Protein AF-A0A1G7VGS8-F1 (afdb_monomer_lite)

Sequence (120 aa):
MTAPNVGYARLLDHAQEGYVPVLTGRALAIDVERAREVVGRLEAVADEVGELHRQLSAVRIEPPANDDVSRNAAVQSARMVTAGRSYLSAWHQDIVTSIRALKQQIDDYVAADRGNAARA

Radius of gyration: 24.94 Å; chains: 1; bounding box: 49×59×65 Å

pLDDT: mean 80.52, std 23.32, range [31.22, 98.31]

Structure (mmCIF, N/CA/C/O backbone):
data_AF-A0A1G7VGS8-F1
#
_entry.id   AF-A0A1G7VGS8-F1
#
loop_
_atom_site.group_PDB
_atom_site.id
_atom_site.type_symbol
_atom_site.label_atom_id
_atom_site.label_alt_id
_atom_site.label_comp_id
_atom_site.label_asym_id
_atom_site.label_entity_id
_atom_site.label_seq_id
_atom_site.pdbx_PDB_ins_code
_atom_site.Cartn_x
_atom_site.Cartn_y
_atom_site.Cartn_z
_atom_site.occupancy
_atom_site.B_iso_or_equiv
_atom_site.auth_seq_id
_atom_site.auth_comp_id
_atom_site.auth_asym_id
_atom_site.auth_atom_id
_atom_site.pdbx_PDB_model_num
ATOM 1 N N . MET A 1 1 ? -8.616 49.603 21.384 1.00 45.75 1 MET A N 1
ATOM 2 C CA . MET A 1 1 ? -8.964 49.623 19.948 1.00 45.75 1 MET A CA 1
ATOM 3 C C . MET A 1 1 ? -7.793 49.077 19.152 1.00 45.75 1 MET A C 1
ATOM 5 O O . MET A 1 1 ? -6.822 49.794 18.981 1.00 45.75 1 MET A O 1
ATOM 9 N N . THR A 1 2 ? -7.911 47.831 18.698 1.00 37.41 2 THR A N 1
ATOM 10 C CA . THR A 1 2 ? -7.270 47.251 17.503 1.00 37.41 2 THR A CA 1
ATOM 11 C C . THR A 1 2 ? -8.037 45.957 17.205 1.00 37.41 2 THR A C 1
ATOM 13 O O . THR A 1 2 ? -8.428 45.243 18.125 1.00 37.41 2 THR A O 1
ATOM 16 N N . ALA A 1 3 ? -8.403 45.768 15.940 1.00 37.94 3 ALA A N 1
ATOM 17 C CA . ALA A 1 3 ? -9.511 44.927 15.487 1.00 37.94 3 ALA A CA 1
ATOM 18 C C . ALA A 1 3 ? -9.289 43.410 15.679 1.00 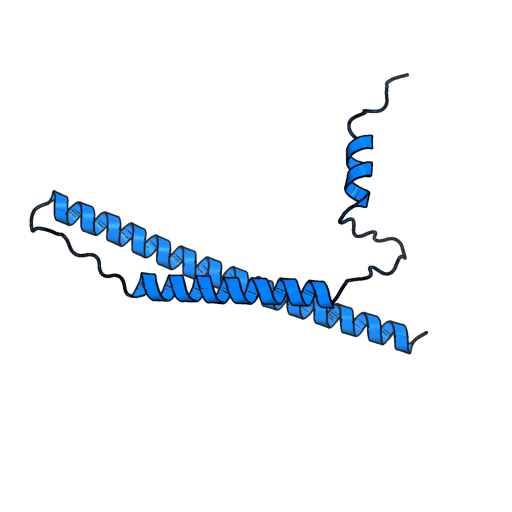37.94 3 ALA A C 1
ATOM 20 O O . ALA A 1 3 ? -8.153 42.948 15.565 1.00 37.94 3 ALA A O 1
ATOM 21 N N . PRO A 1 4 ? -10.353 42.609 15.897 1.00 43.31 4 PRO A N 1
ATOM 22 C CA . PRO A 1 4 ? -10.243 41.160 15.839 1.00 43.31 4 PRO A CA 1
ATOM 23 C C . PRO A 1 4 ? -10.052 40.705 14.385 1.00 43.31 4 PRO A C 1
ATOM 25 O O . PRO A 1 4 ? -10.789 41.090 13.478 1.00 43.31 4 PRO A O 1
ATOM 28 N N . ASN A 1 5 ? -9.020 39.888 14.188 1.00 42.28 5 ASN A N 1
ATOM 29 C CA . ASN A 1 5 ? -8.621 39.276 12.927 1.00 42.28 5 ASN A CA 1
ATOM 30 C C . ASN A 1 5 ? -9.783 38.456 12.333 1.00 42.28 5 ASN A C 1
ATOM 32 O O . ASN A 1 5 ? -10.074 37.346 12.779 1.00 42.28 5 ASN A O 1
ATOM 36 N N . VAL A 1 6 ? -10.426 38.992 11.293 1.00 49.12 6 VAL A N 1
ATOM 37 C CA . VAL A 1 6 ? -11.593 38.408 10.598 1.00 49.12 6 VAL A CA 1
ATOM 38 C C . VAL A 1 6 ? -11.278 37.038 9.958 1.00 49.12 6 VAL A C 1
ATOM 40 O O . VAL A 1 6 ? -12.180 36.279 9.618 1.00 49.12 6 VAL A O 1
ATOM 43 N N . GLY A 1 7 ? -9.995 36.670 9.852 1.00 37.12 7 GLY A N 1
ATOM 44 C CA . GLY A 1 7 ? -9.551 35.359 9.368 1.00 37.12 7 GLY A CA 1
ATOM 45 C C . GLY A 1 7 ? -9.674 34.209 10.376 1.00 37.12 7 GLY A C 1
ATOM 46 O O . GLY A 1 7 ? -9.766 33.061 9.956 1.00 37.12 7 GLY A O 1
ATOM 47 N N . TYR A 1 8 ? -9.719 34.481 11.688 1.00 41.09 8 TYR A N 1
ATOM 48 C CA . TYR A 1 8 ? -9.792 33.416 12.705 1.00 41.09 8 TYR A CA 1
ATOM 49 C C . TYR A 1 8 ? -11.222 32.890 12.903 1.00 41.09 8 TYR A C 1
ATOM 51 O O . TYR A 1 8 ? -11.419 31.726 13.237 1.00 41.09 8 TYR A O 1
ATOM 59 N N . ALA A 1 9 ? -12.228 33.729 12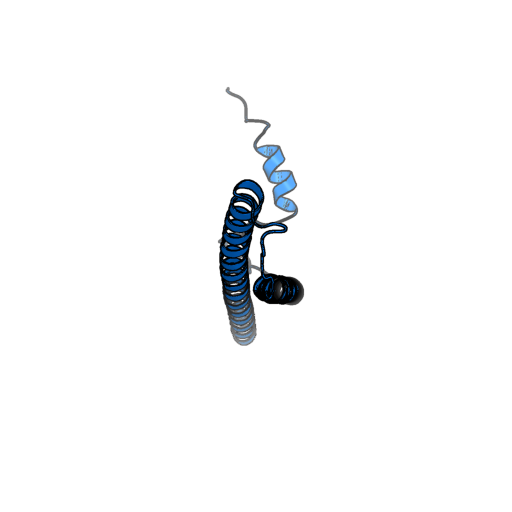.637 1.00 41.50 9 ALA A N 1
ATOM 60 C CA . ALA A 1 9 ? -13.633 33.348 12.760 1.00 41.50 9 ALA A CA 1
ATOM 61 C C . ALA A 1 9 ? -14.069 32.348 11.672 1.00 41.50 9 ALA A C 1
ATOM 63 O O . ALA A 1 9 ? -14.821 31.425 11.960 1.00 41.50 9 ALA A O 1
ATOM 64 N N . ARG A 1 10 ? -13.534 32.454 10.445 1.00 39.81 10 ARG A N 1
ATOM 65 C CA . ARG A 1 10 ? -13.872 31.517 9.354 1.00 39.81 10 ARG A CA 1
ATOM 66 C C . ARG A 1 10 ? -13.242 30.130 9.482 1.00 39.81 10 ARG A C 1
ATOM 68 O O . ARG A 1 10 ? -13.741 29.194 8.870 1.00 39.81 10 ARG A O 1
ATOM 75 N N . LEU A 1 11 ? -12.175 29.979 10.268 1.00 42.16 11 LEU A N 1
ATOM 76 C CA . LEU A 1 11 ? -11.617 28.656 10.573 1.00 42.16 11 LEU A CA 1
ATOM 77 C C . LEU A 1 11 ? -12.461 27.901 11.606 1.00 42.16 11 LEU A C 1
ATOM 79 O O . LEU A 1 11 ? -12.457 26.676 11.598 1.00 42.16 11 LEU A O 1
ATOM 83 N N . LEU A 1 12 ? -13.214 28.608 12.453 1.00 41.56 12 LEU A N 1
ATOM 84 C CA . LEU A 1 12 ? -14.095 27.984 13.443 1.00 41.56 12 LEU A CA 1
ATOM 85 C C . LEU A 1 12 ? -15.442 27.545 12.855 1.00 41.56 12 LEU A C 1
ATOM 87 O O . LEU A 1 12 ? -15.986 26.556 13.333 1.00 41.56 12 LEU A O 1
ATOM 91 N N . ASP A 1 13 ? -15.926 28.195 11.793 1.00 37.44 13 ASP A N 1
ATOM 92 C CA . ASP A 1 13 ? -17.145 27.751 11.096 1.00 37.44 13 ASP A CA 1
ATOM 93 C C . ASP A 1 13 ? -16.924 26.465 10.282 1.00 37.44 13 ASP A C 1
ATOM 95 O O . ASP A 1 13 ? -17.807 25.616 10.235 1.00 37.44 13 ASP A O 1
ATOM 99 N N . HIS A 1 14 ? -15.733 26.247 9.709 1.00 40.38 14 HIS A N 1
ATOM 100 C CA . HIS A 1 14 ? -15.423 24.980 9.024 1.00 40.38 14 HIS A CA 1
ATOM 101 C C . HIS A 1 14 ? -14.856 23.891 9.950 1.00 40.38 14 HIS A C 1
ATOM 103 O O . HIS A 1 14 ? -14.923 22.711 9.614 1.00 40.38 14 HIS A O 1
ATOM 109 N N . ALA A 1 15 ? -14.354 24.242 11.140 1.00 42.69 15 ALA A N 1
ATOM 110 C CA . ALA A 1 15 ? -13.930 23.258 12.143 1.00 42.69 15 ALA A CA 1
ATOM 111 C C . ALA A 1 15 ? -15.108 22.589 12.883 1.00 42.69 15 ALA A C 1
ATOM 113 O O . ALA A 1 15 ? -14.894 21.643 13.643 1.00 42.69 15 ALA A O 1
ATOM 114 N N . GLN A 1 16 ? -16.349 23.037 12.652 1.00 40.50 16 GLN A N 1
ATOM 115 C CA . GLN A 1 16 ? -17.555 22.340 13.110 1.00 40.50 16 GLN A CA 1
ATOM 116 C C . GLN A 1 16 ? -17.964 21.156 12.216 1.00 40.50 16 GLN A C 1
ATOM 118 O O . GLN A 1 16 ? -18.791 20.354 12.643 1.00 40.50 16 GLN A O 1
ATOM 123 N N . GLU A 1 17 ? -17.360 20.979 11.034 1.00 37.38 17 GLU A N 1
ATOM 124 C CA . GLU A 1 17 ? -17.714 19.885 10.109 1.00 37.38 17 GLU A CA 1
ATOM 125 C C . GLU A 1 17 ? -16.729 18.706 10.096 1.00 37.38 17 GLU A C 1
ATOM 127 O O . GLU A 1 17 ? -16.969 17.698 9.435 1.00 37.38 17 GLU A O 1
ATOM 132 N N . GLY A 1 18 ? -15.656 18.744 10.883 1.00 41.91 18 GLY A N 1
ATOM 133 C CA . GLY A 1 18 ? -14.791 17.579 11.007 1.00 41.91 18 GLY A CA 1
ATOM 134 C C . GLY A 1 18 ? -13.538 17.852 11.812 1.00 41.91 18 GLY A C 1
ATOM 135 O O . GLY A 1 18 ? -12.715 18.672 11.429 1.00 41.91 18 GLY A O 1
ATOM 136 N N . TYR A 1 19 ? -13.364 17.075 12.880 1.00 44.28 19 TYR A N 1
ATOM 137 C CA . TYR A 1 19 ? -12.117 16.923 13.632 1.00 44.28 19 TYR A CA 1
ATOM 138 C C . TYR A 1 19 ? -11.662 18.101 14.513 1.00 44.28 19 TYR A C 1
ATOM 140 O O . TYR A 1 19 ? -10.839 18.923 14.126 1.00 44.28 19 TYR A O 1
ATOM 148 N N . VAL A 1 20 ? -12.037 18.039 15.798 1.00 31.22 20 VAL A N 1
ATOM 149 C CA . VAL A 1 20 ? -11.148 18.431 16.908 1.00 31.22 20 VAL A CA 1
ATOM 150 C C . VAL A 1 20 ? -11.324 17.420 18.052 1.00 31.22 20 VAL A C 1
ATOM 152 O O . VAL A 1 20 ? -12.440 17.287 18.561 1.00 31.22 20 VAL A O 1
ATOM 155 N N . PRO A 1 21 ? -10.275 16.701 18.499 1.00 36.66 21 PRO A N 1
ATOM 156 C CA . PRO A 1 21 ? -10.365 15.874 19.692 1.00 36.66 21 PRO A CA 1
ATOM 157 C C . PRO A 1 21 ? -10.308 16.794 20.913 1.00 36.66 21 PRO A C 1
ATOM 159 O O . PRO A 1 21 ? -9.256 17.303 21.300 1.00 36.66 21 PRO A O 1
ATOM 162 N N . VAL A 1 22 ? -11.472 17.056 21.500 1.00 36.50 22 VAL A N 1
ATOM 163 C CA . VAL A 1 22 ? -11.593 17.875 22.701 1.00 36.50 22 VAL A CA 1
ATOM 164 C C . VAL A 1 22 ? -11.285 17.006 23.926 1.00 36.50 22 VAL A C 1
ATOM 166 O O . VAL A 1 22 ? -12.116 16.224 24.379 1.00 36.50 22 VAL A O 1
ATOM 169 N N . LEU A 1 23 ? -10.092 17.188 24.495 1.00 37.53 23 LEU A N 1
ATOM 170 C CA . LEU A 1 23 ? -9.688 16.712 25.826 1.00 37.53 23 LEU A CA 1
ATOM 171 C C . LEU A 1 23 ? -10.412 17.496 26.946 1.00 37.53 23 LEU A C 1
ATOM 173 O O . LEU A 1 23 ? -9.781 18.073 27.826 1.00 37.53 23 LEU A O 1
ATOM 177 N N . THR A 1 24 ? -11.747 17.550 26.920 1.00 34.88 24 THR A N 1
ATOM 178 C CA . THR A 1 24 ? -12.572 18.075 28.024 1.00 34.88 24 THR A CA 1
ATOM 179 C C . THR A 1 24 ? -13.808 17.203 28.224 1.00 34.88 24 THR A C 1
ATOM 181 O O . THR A 1 24 ? -14.871 17.490 27.694 1.00 34.88 24 THR A O 1
ATOM 184 N N . GLY A 1 25 ? -13.682 16.108 28.982 1.00 34.41 25 GLY A N 1
ATOM 185 C CA . GLY A 1 25 ? -14.815 15.414 29.628 1.00 34.41 25 GLY A CA 1
ATOM 186 C C . GLY A 1 25 ? -16.009 14.979 28.755 1.00 34.41 25 GLY A C 1
ATOM 187 O O . GLY A 1 25 ? -17.027 14.563 29.299 1.00 34.41 25 GLY A O 1
ATOM 188 N N . ARG A 1 26 ? -15.917 15.063 27.427 1.00 36.19 26 ARG A N 1
ATOM 189 C CA . ARG A 1 26 ? -16.908 14.597 26.461 1.00 36.19 26 ARG A CA 1
ATOM 190 C C . ARG A 1 26 ? -16.353 13.329 25.849 1.00 36.19 26 ARG A C 1
ATOM 192 O O . ARG A 1 26 ? -15.267 13.350 25.277 1.00 36.19 26 ARG A O 1
ATOM 199 N N . ALA A 1 27 ? -17.083 12.232 26.025 1.00 45.12 27 ALA A N 1
ATOM 200 C CA . ALA A 1 27 ? -16.760 10.950 25.423 1.00 45.12 27 ALA A CA 1
ATOM 201 C C . ALA A 1 27 ? -16.471 11.159 23.930 1.00 45.12 27 ALA A C 1
ATOM 203 O O . ALA A 1 27 ? -17.316 11.664 23.189 1.00 45.12 27 ALA A O 1
ATOM 204 N N . LEU A 1 28 ? -15.246 10.844 23.517 1.00 53.88 28 LEU A N 1
ATOM 205 C CA . LEU A 1 28 ? -14.834 10.922 22.127 1.00 53.88 28 LEU A CA 1
ATOM 206 C C . LEU A 1 28 ? -15.502 9.752 21.408 1.00 53.88 28 LEU A C 1
ATOM 208 O O . LEU A 1 28 ? -14.954 8.662 21.401 1.00 53.88 28 LEU A O 1
ATOM 212 N N . ALA A 1 29 ? -16.712 9.957 20.891 1.00 64.88 29 ALA A N 1
ATOM 213 C CA . ALA A 1 29 ? -17.456 8.912 20.202 1.00 64.88 29 ALA A CA 1
ATOM 214 C C . ALA A 1 29 ? -16.796 8.618 18.846 1.00 64.88 29 ALA A C 1
ATOM 216 O O . ALA A 1 29 ? -16.905 9.413 17.913 1.00 64.88 29 ALA A O 1
ATOM 217 N N . ILE A 1 30 ? -16.081 7.496 18.745 1.00 74.38 30 ILE A N 1
ATOM 218 C CA . ILE A 1 30 ? -15.565 6.990 17.468 1.00 74.38 30 ILE A CA 1
ATOM 219 C C . ILE A 1 30 ? -16.663 6.178 16.782 1.00 74.38 30 ILE A C 1
ATOM 221 O O . ILE A 1 30 ? -17.210 5.242 17.366 1.00 74.38 30 ILE A O 1
ATOM 225 N N . ASP A 1 31 ? -16.942 6.501 15.519 1.00 87.25 31 ASP A N 1
ATOM 226 C CA . ASP A 1 31 ? -17.702 5.621 14.632 1.00 87.25 31 ASP A CA 1
ATOM 227 C C . ASP A 1 31 ? -16.811 4.439 14.218 1.00 87.25 31 ASP A C 1
ATOM 229 O O . ASP A 1 31 ? -15.994 4.519 13.295 1.00 87.25 31 ASP A O 1
ATOM 233 N N . VAL A 1 32 ? -16.934 3.348 14.972 1.00 88.94 32 VAL A N 1
ATOM 234 C CA . VAL A 1 32 ? -16.137 2.127 14.799 1.00 88.94 32 VAL A CA 1
ATOM 235 C C . VAL A 1 32 ? -16.388 1.480 13.440 1.00 88.94 32 VAL A C 1
ATOM 237 O O . VAL A 1 32 ? -15.447 0.986 12.819 1.00 88.94 32 VAL A O 1
ATOM 240 N N . GLU A 1 33 ? -17.627 1.497 12.953 1.00 89.94 33 GLU A N 1
ATOM 241 C CA . GLU A 1 33 ? -17.974 0.870 11.678 1.00 89.94 33 GLU A CA 1
ATOM 242 C C . GLU A 1 33 ? -17.369 1.652 10.517 1.00 89.94 33 GLU A C 1
ATOM 244 O O . GLU A 1 33 ? -16.720 1.071 9.642 1.00 89.94 33 GLU A O 1
ATOM 249 N N . ARG A 1 34 ? -17.448 2.986 10.567 1.00 90.06 34 ARG A N 1
ATOM 250 C CA . ARG A 1 34 ? -16.773 3.829 9.581 1.00 90.06 34 ARG A CA 1
ATOM 251 C C . ARG A 1 34 ? -15.256 3.664 9.626 1.00 90.06 34 ARG A C 1
ATOM 253 O O . ARG A 1 34 ? -14.619 3.615 8.572 1.00 90.06 34 ARG A O 1
ATOM 260 N N . ALA A 1 35 ? -14.664 3.563 10.816 1.00 90.44 35 ALA A N 1
ATOM 261 C CA . ALA A 1 35 ? -13.227 3.344 10.968 1.00 90.44 35 ALA A CA 1
ATOM 262 C C . ALA A 1 35 ? -12.789 1.996 10.366 1.00 90.44 35 ALA A C 1
ATOM 264 O O . ALA A 1 35 ? -11.802 1.942 9.628 1.00 90.44 35 ALA A O 1
ATOM 265 N N . ARG A 1 36 ? -13.558 0.925 10.600 1.00 93.94 36 ARG A N 1
ATOM 266 C CA . ARG A 1 36 ? -13.337 -0.397 9.990 1.00 93.94 36 ARG A CA 1
ATOM 267 C C . ARG A 1 36 ? -13.448 -0.359 8.470 1.00 93.94 36 ARG A C 1
ATOM 269 O O . ARG A 1 36 ? -12.611 -0.944 7.791 1.00 93.94 36 ARG A O 1
ATOM 276 N N . GLU A 1 37 ? -14.419 0.369 7.926 1.00 95.62 37 GLU A N 1
ATOM 277 C CA . GLU A 1 37 ? -14.562 0.546 6.476 1.00 95.62 37 GLU A CA 1
ATOM 278 C C . GLU A 1 37 ? -13.354 1.277 5.862 1.00 95.62 37 GLU A C 1
ATOM 280 O O . GLU A 1 37 ? -12.885 0.929 4.777 1.00 95.62 37 GLU A O 1
ATOM 285 N N . VAL A 1 38 ? -12.827 2.303 6.538 1.00 94.75 38 VAL A N 1
ATOM 286 C CA . VAL A 1 38 ? -11.599 2.992 6.101 1.00 94.75 38 VAL A CA 1
ATOM 287 C C . VAL A 1 38 ? -10.407 2.037 6.123 1.00 94.75 38 VAL A C 1
ATOM 289 O O . VAL A 1 38 ? -9.651 1.997 5.154 1.00 94.75 38 VAL A O 1
ATOM 292 N N . VAL A 1 39 ? -10.257 1.243 7.186 1.00 96.94 39 VAL A N 1
ATOM 293 C CA . VAL A 1 39 ? -9.195 0.232 7.279 1.00 96.94 39 VAL A CA 1
ATOM 294 C C . VAL A 1 39 ? -9.306 -0.786 6.146 1.00 96.94 39 VAL A C 1
ATOM 296 O O . VAL A 1 39 ? -8.304 -1.050 5.492 1.00 96.94 39 VAL A O 1
ATOM 299 N N . GLY A 1 40 ? -10.507 -1.287 5.847 1.00 97.25 40 GLY A N 1
ATOM 300 C CA . GLY A 1 40 ? -10.717 -2.226 4.741 1.00 97.25 40 GLY A CA 1
ATOM 301 C C . GLY A 1 40 ? -10.342 -1.639 3.376 1.00 97.25 40 GLY A C 1
ATOM 302 O O . GLY A 1 40 ? -9.749 -2.317 2.542 1.00 97.25 40 GLY A O 1
ATOM 303 N N . ARG A 1 41 ? -10.606 -0.345 3.150 1.00 97.69 41 ARG A N 1
ATOM 304 C CA . ARG A 1 41 ? -10.139 0.350 1.938 1.00 97.69 41 ARG A CA 1
ATOM 305 C C . ARG A 1 41 ? -8.617 0.465 1.882 1.00 97.69 41 ARG A C 1
ATOM 307 O O . ARG A 1 41 ? -8.045 0.300 0.811 1.00 97.69 41 ARG A O 1
ATOM 314 N N . LEU A 1 42 ? -7.956 0.726 3.010 1.00 96.62 42 LEU A N 1
ATOM 315 C CA . LEU A 1 42 ? -6.492 0.740 3.073 1.00 96.62 42 LEU A CA 1
ATOM 316 C C . LEU A 1 42 ? -5.892 -0.645 2.814 1.00 96.62 42 LEU A C 1
ATOM 318 O O . LEU A 1 42 ? -4.856 -0.728 2.164 1.00 96.62 42 LEU A O 1
ATOM 322 N N . GLU A 1 43 ? -6.537 -1.715 3.282 1.00 98.31 43 GLU A N 1
ATOM 323 C CA . GLU A 1 43 ? -6.130 -3.093 2.981 1.00 98.31 43 GLU A CA 1
ATOM 324 C C . GLU A 1 43 ? -6.186 -3.380 1.482 1.00 98.31 43 GLU A C 1
ATOM 326 O O . GLU A 1 43 ? -5.203 -3.861 0.928 1.00 98.31 43 GLU A O 1
ATOM 331 N N . ALA A 1 44 ? -7.270 -2.985 0.807 1.00 97.94 44 ALA A N 1
ATOM 332 C CA . ALA A 1 44 ? -7.371 -3.118 -0.646 1.00 97.94 44 ALA A CA 1
ATOM 333 C C . ALA A 1 44 ? -6.250 -2.355 -1.376 1.00 97.94 44 ALA A C 1
ATOM 335 O O . ALA A 1 44 ? -5.627 -2.890 -2.290 1.00 97.94 44 ALA A O 1
ATOM 336 N N . VAL A 1 45 ? -5.927 -1.133 -0.932 1.00 97.38 45 VAL A N 1
ATOM 337 C CA . VAL A 1 45 ? -4.795 -0.370 -1.487 1.00 97.38 45 VAL A CA 1
ATOM 338 C C . VAL A 1 45 ? -3.465 -1.081 -1.222 1.00 97.38 45 VAL A C 1
ATOM 340 O O . VAL A 1 45 ? -2.619 -1.133 -2.111 1.00 97.38 45 VAL A O 1
ATOM 343 N N . ALA A 1 46 ? -3.258 -1.648 -0.030 1.00 97.88 46 ALA A N 1
ATOM 344 C CA . ALA A 1 46 ? -2.054 -2.420 0.266 1.00 97.88 46 ALA A CA 1
ATOM 345 C C . ALA A 1 46 ? -1.920 -3.613 -0.694 1.00 97.88 46 ALA A C 1
ATOM 347 O O . ALA A 1 46 ? -0.859 -3.804 -1.285 1.00 97.88 46 ALA A O 1
ATOM 348 N N . ASP A 1 47 ? -3.000 -4.358 -0.922 1.00 97.81 47 ASP A N 1
ATOM 349 C CA . ASP A 1 47 ? -3.006 -5.491 -1.846 1.00 97.81 47 ASP A CA 1
ATOM 350 C C . ASP A 1 47 ? -2.669 -5.066 -3.285 1.00 97.81 47 ASP A C 1
ATOM 352 O O . ASP A 1 47 ? -1.836 -5.706 -3.936 1.00 97.81 47 ASP A O 1
ATOM 356 N N . GLU A 1 48 ? -3.242 -3.955 -3.762 1.00 98.00 48 GLU A N 1
ATOM 357 C CA . GLU A 1 48 ? -2.944 -3.381 -5.081 1.00 98.00 48 GLU A CA 1
ATOM 358 C C . GLU A 1 48 ? -1.472 -2.963 -5.215 1.00 98.00 48 GLU A C 1
ATOM 360 O O . GLU A 1 48 ? -0.815 -3.288 -6.208 1.00 98.00 48 GLU A O 1
ATOM 365 N N . VAL A 1 49 ? -0.913 -2.290 -4.203 1.00 97.38 49 VAL A N 1
ATOM 366 C CA . VAL A 1 49 ? 0.506 -1.889 -4.190 1.00 97.38 49 VAL A CA 1
ATOM 367 C C . VAL A 1 49 ? 1.418 -3.117 -4.148 1.00 97.38 49 VAL A C 1
ATOM 369 O O . VAL A 1 49 ? 2.432 -3.166 -4.853 1.00 97.38 49 VAL A O 1
ATOM 372 N N . GLY A 1 50 ? 1.057 -4.128 -3.357 1.00 96.88 50 GLY A N 1
ATOM 373 C CA . GLY A 1 50 ? 1.776 -5.396 -3.280 1.00 96.88 50 GLY A CA 1
ATOM 374 C C . GLY A 1 50 ? 1.773 -6.144 -4.615 1.00 96.88 50 GLY A C 1
ATOM 375 O O . GLY A 1 50 ? 2.800 -6.692 -5.023 1.00 96.88 50 GLY A O 1
ATOM 376 N N . GLU A 1 51 ? 0.651 -6.132 -5.333 1.00 96.75 51 GLU A N 1
ATOM 377 C CA . GLU A 1 51 ? 0.545 -6.706 -6.675 1.00 96.75 51 GLU A CA 1
ATOM 378 C C . GLU A 1 51 ? 1.378 -5.933 -7.699 1.00 96.75 51 GLU A C 1
ATOM 380 O O . GLU A 1 51 ? 2.165 -6.536 -8.432 1.00 96.75 51 GLU A O 1
ATOM 385 N N . LEU A 1 52 ? 1.307 -4.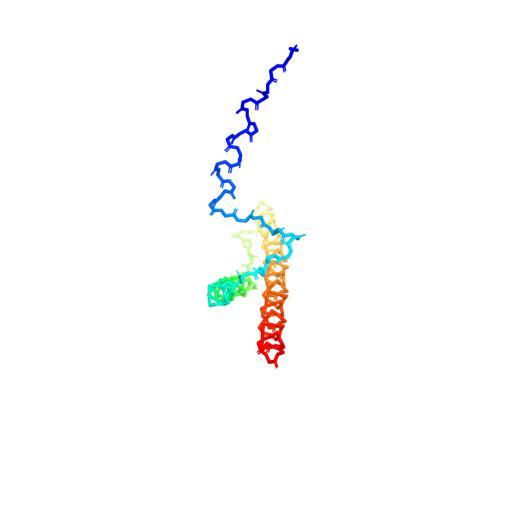601 -7.693 1.00 96.12 52 LEU A N 1
ATOM 386 C CA . LEU A 1 52 ? 2.132 -3.766 -8.562 1.00 96.12 52 LEU A CA 1
ATOM 387 C C . LEU A 1 52 ? 3.632 -4.016 -8.332 1.00 96.12 52 LEU A C 1
ATOM 389 O O . LEU A 1 52 ? 4.406 -4.116 -9.288 1.00 96.12 52 LEU A O 1
ATOM 393 N N . HIS A 1 53 ? 4.053 -4.180 -7.074 1.00 95.44 53 HIS A N 1
ATOM 394 C CA . HIS A 1 53 ? 5.430 -4.544 -6.742 1.00 95.44 53 HIS A CA 1
ATOM 395 C C . HIS A 1 53 ? 5.831 -5.903 -7.339 1.00 95.44 53 HIS A C 1
ATOM 397 O O . HIS A 1 53 ? 6.924 -6.025 -7.906 1.00 95.44 53 HIS A O 1
ATOM 403 N N . ARG A 1 54 ? 4.962 -6.922 -7.258 1.00 94.25 54 ARG A N 1
ATOM 404 C CA . ARG A 1 54 ? 5.210 -8.248 -7.856 1.00 94.25 54 ARG A CA 1
ATOM 405 C C . ARG A 1 54 ? 5.3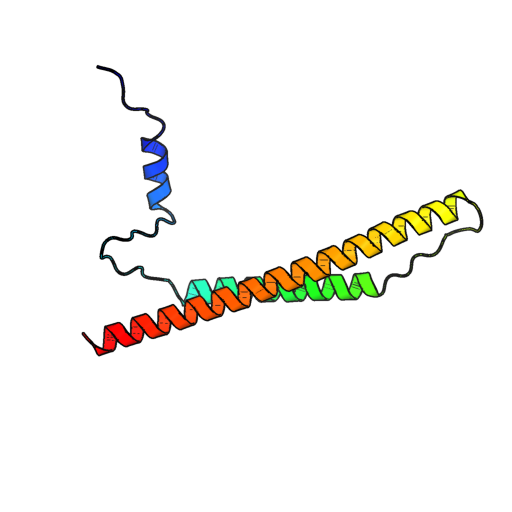47 -8.168 -9.374 1.00 94.25 54 ARG A C 1
ATOM 407 O O . ARG A 1 54 ? 6.312 -8.704 -9.922 1.00 94.25 54 ARG A O 1
ATOM 414 N N . GLN A 1 55 ? 4.447 -7.449 -10.039 1.00 94.56 55 GLN A N 1
ATOM 415 C CA . GLN A 1 55 ? 4.488 -7.252 -11.491 1.00 94.56 55 GLN A CA 1
ATOM 416 C C . GLN A 1 55 ? 5.777 -6.552 -11.923 1.00 94.56 55 GLN A C 1
ATOM 418 O O . GLN A 1 55 ? 6.483 -7.026 -12.815 1.00 94.56 55 GLN A O 1
ATOM 423 N N . LEU A 1 56 ? 6.152 -5.469 -11.234 1.00 93.50 56 LEU A N 1
ATOM 424 C CA . LEU A 1 56 ? 7.384 -4.744 -11.529 1.00 93.50 56 LEU A CA 1
ATOM 425 C C . LEU A 1 56 ? 8.636 -5.592 -11.254 1.00 93.50 56 LEU A C 1
ATOM 427 O O . LEU A 1 56 ? 9.651 -5.434 -11.936 1.00 93.50 56 LEU A O 1
ATOM 431 N N . SER A 1 57 ? 8.586 -6.508 -10.285 1.00 90.38 57 SER A N 1
ATOM 432 C CA . SER A 1 57 ? 9.686 -7.429 -9.958 1.00 90.38 57 SER A CA 1
ATOM 433 C C . SER A 1 57 ? 9.963 -8.457 -11.056 1.00 90.38 57 SER A C 1
ATOM 435 O O . SER A 1 57 ? 11.110 -8.873 -11.219 1.00 90.38 57 SER A O 1
ATOM 437 N N . ALA A 1 58 ? 8.959 -8.801 -11.865 1.00 89.62 58 ALA A N 1
ATOM 438 C CA . ALA A 1 58 ? 9.115 -9.704 -13.003 1.00 89.62 58 ALA A CA 1
ATOM 439 C C . ALA A 1 58 ? 9.757 -9.040 -14.238 1.00 89.62 58 ALA A C 1
ATOM 441 O O . ALA A 1 58 ? 10.242 -9.737 -15.129 1.00 89.62 58 ALA A O 1
ATOM 442 N N . VAL A 1 59 ? 9.793 -7.702 -14.300 1.00 92.31 59 VAL A N 1
ATOM 443 C CA . VAL A 1 59 ? 10.323 -6.965 -15.457 1.00 92.31 59 VAL A CA 1
ATOM 444 C C . VAL A 1 59 ? 11.824 -7.212 -15.634 1.00 92.31 59 VAL A C 1
ATOM 446 O O . VAL A 1 59 ? 12.627 -6.996 -14.722 1.00 92.31 59 VAL A O 1
ATOM 449 N N . ARG A 1 60 ? 12.219 -7.613 -16.844 1.00 92.12 60 ARG A N 1
ATOM 450 C CA . ARG A 1 60 ? 13.615 -7.646 -17.292 1.00 92.12 60 ARG A CA 1
ATOM 451 C C . ARG A 1 60 ? 13.813 -6.567 -18.344 1.00 92.12 60 ARG A C 1
ATOM 453 O O . ARG A 1 60 ? 12.976 -6.408 -19.226 1.00 92.12 60 ARG A O 1
ATOM 460 N N . ILE A 1 61 ? 14.899 -5.815 -18.213 1.00 94.00 61 ILE A N 1
ATOM 461 C CA . ILE A 1 61 ? 15.255 -4.752 -19.148 1.00 94.00 61 ILE A CA 1
ATOM 462 C C . ILE A 1 61 ? 16.457 -5.227 -19.949 1.00 94.00 61 ILE A C 1
ATOM 464 O O . ILE A 1 61 ? 17.511 -5.508 -19.380 1.00 94.00 61 ILE A O 1
ATOM 468 N N . GLU A 1 62 ? 16.283 -5.296 -21.261 1.00 94.62 62 GLU A N 1
ATOM 469 C CA . GLU A 1 62 ? 17.318 -5.685 -22.210 1.00 94.62 62 GLU A CA 1
ATOM 470 C C . GLU A 1 62 ? 17.510 -4.557 -23.230 1.00 94.62 62 GLU A C 1
ATOM 472 O O . GLU A 1 62 ? 16.548 -3.858 -23.566 1.00 94.62 62 GLU A O 1
ATOM 477 N N . PRO A 1 63 ? 18.745 -4.322 -23.700 1.00 94.56 63 PRO A N 1
ATOM 478 C CA . PRO A 1 63 ? 18.987 -3.318 -24.721 1.00 94.56 63 PRO A CA 1
ATOM 479 C C . PRO A 1 63 ? 18.381 -3.760 -26.062 1.00 94.56 63 PRO A C 1
ATOM 481 O O . PRO A 1 63 ? 18.529 -4.921 -26.441 1.00 94.56 63 PRO A O 1
ATOM 484 N N . PRO A 1 64 ? 17.741 -2.849 -26.819 1.00 92.62 64 PRO A N 1
ATOM 485 C CA . PRO A 1 64 ? 17.146 -3.187 -28.114 1.00 92.62 64 PRO A CA 1
ATOM 486 C C . PRO A 1 64 ? 18.193 -3.489 -29.199 1.00 92.62 64 PRO A C 1
ATOM 488 O O . PRO A 1 64 ? 17.876 -4.126 -30.201 1.00 92.62 64 PRO A O 1
ATOM 491 N N . ALA A 1 65 ? 19.435 -3.033 -29.013 1.00 95.69 65 ALA A N 1
ATOM 492 C CA . ALA A 1 65 ? 20.561 -3.285 -29.903 1.00 95.69 65 ALA A CA 1
ATOM 493 C C . ALA A 1 65 ? 21.904 -3.242 -29.148 1.00 95.69 65 ALA A C 1
ATOM 495 O O . ALA A 1 65 ? 21.989 -2.810 -27.998 1.00 95.69 65 ALA A O 1
ATOM 496 N N . ASN A 1 66 ? 22.970 -3.697 -29.814 1.00 93.69 66 ASN A N 1
ATOM 497 C CA . ASN A 1 66 ? 24.325 -3.799 -29.257 1.00 93.69 66 ASN A CA 1
ATOM 498 C C . ASN A 1 66 ? 25.168 -2.515 -29.393 1.00 93.69 66 ASN A C 1
ATOM 500 O O . ASN A 1 66 ? 26.397 -2.575 -29.304 1.00 93.69 66 ASN A O 1
ATOM 504 N N . ASP A 1 67 ? 24.549 -1.358 -29.596 1.00 97.25 67 ASP A N 1
ATOM 505 C CA . ASP A 1 67 ? 25.232 -0.065 -29.561 1.00 97.25 67 ASP A CA 1
ATOM 506 C C . ASP A 1 67 ? 25.274 0.529 -28.138 1.00 97.25 67 ASP A C 1
ATOM 508 O O . ASP A 1 67 ? 24.530 0.126 -27.237 1.00 97.25 67 ASP A O 1
ATOM 512 N N . ASP A 1 68 ? 26.175 1.489 -27.921 1.00 97.25 68 ASP A N 1
ATOM 513 C CA . ASP A 1 68 ? 26.375 2.113 -26.608 1.00 97.25 68 ASP A CA 1
ATOM 514 C C . ASP A 1 68 ? 25.146 2.884 -26.114 1.00 97.25 68 ASP A C 1
ATOM 516 O O . ASP A 1 68 ? 24.881 2.907 -24.911 1.00 97.25 68 ASP A O 1
ATOM 520 N N . VAL A 1 69 ? 24.373 3.494 -27.016 1.00 97.19 69 VAL A N 1
ATOM 521 C CA . VAL A 1 69 ? 23.184 4.274 -26.648 1.00 97.19 69 VAL A CA 1
ATOM 522 C C . VAL A 1 69 ? 22.093 3.336 -26.135 1.00 97.19 69 VAL A C 1
ATOM 524 O O . VAL A 1 69 ? 21.567 3.556 -25.043 1.00 97.19 69 VAL A O 1
ATOM 527 N N . SER A 1 70 ? 21.821 2.249 -26.858 1.00 96.75 70 SER A N 1
ATOM 528 C CA . SER A 1 70 ? 20.870 1.204 -26.463 1.00 96.75 70 SER A CA 1
ATOM 529 C C . SER A 1 70 ? 21.234 0.557 -25.126 1.00 96.75 70 SER A C 1
ATOM 531 O O . SER A 1 70 ? 20.372 0.396 -24.258 1.00 96.75 70 SER A O 1
ATOM 533 N N . ARG A 1 71 ? 22.519 0.236 -24.912 1.00 97.06 71 ARG A N 1
ATOM 534 C CA . ARG A 1 71 ? 23.005 -0.285 -23.622 1.00 97.06 71 ARG A CA 1
ATOM 535 C C . ARG A 1 71 ? 22.810 0.713 -22.486 1.00 97.06 71 ARG A C 1
ATOM 537 O O . ARG A 1 71 ? 22.310 0.339 -21.426 1.00 97.06 71 ARG A O 1
ATOM 544 N N . ASN A 1 72 ? 23.173 1.975 -22.699 1.00 97.38 72 ASN A N 1
ATOM 545 C CA . ASN A 1 72 ? 23.029 3.012 -21.680 1.00 97.38 72 ASN A CA 1
ATOM 546 C C . ASN A 1 72 ? 21.561 3.259 -21.318 1.00 97.38 72 ASN A C 1
ATOM 548 O O . ASN A 1 72 ? 21.243 3.373 -20.133 1.00 97.38 72 ASN A O 1
ATOM 552 N N . ALA A 1 73 ? 20.665 3.280 -22.309 1.00 97.00 73 ALA A N 1
ATOM 553 C CA . ALA A 1 73 ? 19.228 3.396 -22.084 1.00 97.00 73 ALA A CA 1
ATOM 554 C C . ALA A 1 73 ? 18.706 2.232 -21.226 1.00 97.00 73 ALA A C 1
ATOM 556 O O . ALA A 1 73 ? 18.066 2.467 -20.202 1.00 97.00 73 ALA A O 1
ATOM 557 N N . ALA A 1 74 ? 19.068 0.989 -21.565 1.00 97.00 74 ALA A N 1
ATOM 558 C CA . ALA A 1 74 ? 18.692 -0.188 -20.782 1.00 97.00 74 ALA A CA 1
ATOM 559 C C . ALA A 1 74 ? 19.201 -0.121 -19.332 1.00 97.00 74 ALA A C 1
ATOM 561 O O . ALA A 1 74 ? 18.452 -0.411 -18.399 1.00 97.00 74 ALA A O 1
ATOM 562 N N . VAL A 1 75 ? 20.445 0.322 -19.113 1.00 96.75 75 VAL A N 1
ATOM 563 C CA . VAL A 1 75 ? 21.007 0.503 -17.763 1.00 96.75 75 VAL A CA 1
ATOM 564 C C . VAL A 1 75 ? 20.230 1.554 -16.967 1.00 96.75 75 VAL A C 1
ATOM 566 O O . VAL A 1 75 ? 19.928 1.331 -15.792 1.00 96.75 75 VAL A O 1
ATOM 569 N N . GLN A 1 76 ? 19.888 2.693 -17.574 1.00 97.12 76 GLN A N 1
ATOM 570 C CA . GLN A 1 76 ? 19.107 3.731 -16.896 1.00 97.12 76 GLN A CA 1
ATOM 571 C C . GLN A 1 76 ? 17.699 3.240 -16.551 1.00 97.12 76 GLN A C 1
ATOM 573 O O . GLN A 1 76 ? 17.273 3.369 -15.402 1.00 97.12 76 GLN A O 1
ATOM 578 N N . SER A 1 77 ? 17.014 2.593 -17.494 1.00 96.75 77 SER A N 1
ATOM 579 C CA . SER A 1 77 ? 15.705 1.987 -17.254 1.00 96.75 77 SER A CA 1
ATOM 580 C C . SER A 1 77 ? 15.763 0.919 -16.155 1.00 96.75 77 SER A C 1
ATOM 582 O O . SER A 1 77 ? 14.914 0.913 -15.267 1.00 96.75 77 SER A O 1
ATOM 584 N N . ALA A 1 78 ? 16.796 0.072 -16.128 1.00 95.94 78 ALA A N 1
ATOM 585 C CA . ALA A 1 78 ? 16.986 -0.926 -15.073 1.00 95.94 78 ALA A CA 1
ATOM 586 C C . ALA A 1 78 ? 17.174 -0.290 -13.682 1.00 95.94 78 ALA A C 1
ATOM 588 O O . ALA A 1 78 ? 16.629 -0.786 -12.689 1.00 95.94 78 ALA A O 1
ATOM 589 N N . ARG A 1 79 ? 17.892 0.840 -13.598 1.00 96.44 79 ARG A N 1
ATOM 590 C CA . ARG A 1 79 ? 18.029 1.616 -12.353 1.00 96.44 79 ARG A CA 1
ATOM 591 C C . ARG A 1 79 ? 16.692 2.197 -11.904 1.00 96.44 79 ARG A C 1
ATOM 593 O O . ARG A 1 79 ? 16.359 2.080 -10.728 1.00 96.44 79 ARG A O 1
ATOM 600 N N . MET A 1 80 ? 15.912 2.763 -12.826 1.00 96.25 80 MET A N 1
ATOM 601 C CA . MET A 1 80 ? 14.574 3.288 -12.525 1.00 96.25 80 MET A CA 1
ATOM 602 C C . MET A 1 80 ? 13.633 2.190 -12.025 1.00 96.25 80 MET A C 1
ATOM 604 O O . MET A 1 80 ? 12.960 2.378 -11.016 1.00 96.25 80 MET A O 1
ATOM 608 N N . VAL A 1 81 ? 13.632 1.021 -12.674 1.00 96.19 81 VAL A N 1
ATOM 609 C CA . VAL A 1 81 ? 12.837 -0.138 -12.242 1.00 96.19 81 VAL A CA 1
ATOM 610 C C . VAL A 1 81 ? 13.261 -0.598 -10.848 1.00 96.19 81 VAL A C 1
ATOM 612 O O . VAL A 1 81 ? 12.408 -0.825 -9.995 1.00 96.19 81 VAL A O 1
ATOM 615 N N . THR A 1 82 ? 14.565 -0.686 -10.580 1.00 95.62 82 THR A N 1
ATOM 616 C CA . THR A 1 82 ? 15.085 -1.046 -9.250 1.00 95.62 82 THR A CA 1
ATOM 617 C C . THR A 1 82 ? 14.629 -0.057 -8.178 1.00 95.62 82 THR A C 1
ATOM 619 O O . THR A 1 82 ? 14.134 -0.473 -7.134 1.00 95.62 82 THR A O 1
ATOM 622 N N . ALA A 1 83 ? 14.735 1.246 -8.447 1.00 96.19 83 ALA A N 1
ATOM 623 C CA . ALA A 1 83 ? 14.266 2.279 -7.529 1.00 96.19 83 ALA A CA 1
ATOM 624 C C . ALA A 1 83 ? 12.748 2.190 -7.296 1.00 96.19 83 ALA A C 1
ATOM 626 O O . ALA A 1 83 ? 12.299 2.243 -6.151 1.00 96.19 83 ALA A O 1
ATOM 627 N N . GLY A 1 84 ? 11.967 1.977 -8.360 1.00 96.50 84 GLY A N 1
ATOM 628 C CA . GLY A 1 84 ? 10.519 1.785 -8.278 1.00 96.50 84 GLY A CA 1
ATOM 629 C C . GLY A 1 84 ? 10.133 0.575 -7.426 1.00 96.50 84 GLY A C 1
ATOM 630 O O . GLY A 1 84 ? 9.244 0.679 -6.586 1.00 96.50 84 GLY A O 1
ATOM 631 N N . ARG A 1 85 ? 10.844 -0.553 -7.561 1.00 95.88 85 ARG A N 1
ATOM 632 C CA . ARG A 1 85 ? 10.629 -1.747 -6.723 1.00 95.88 85 ARG A CA 1
ATOM 633 C C . ARG A 1 85 ? 10.844 -1.441 -5.247 1.00 95.88 85 ARG A C 1
ATOM 635 O O . ARG A 1 85 ? 9.985 -1.785 -4.437 1.00 95.88 85 ARG A O 1
ATOM 642 N N . SER A 1 86 ? 11.956 -0.787 -4.912 1.00 96.38 86 SER A N 1
ATOM 643 C CA . SER A 1 86 ? 12.272 -0.408 -3.532 1.00 96.38 86 SER A CA 1
ATOM 644 C C . SER A 1 86 ? 11.219 0.531 -2.949 1.00 96.38 86 SER A C 1
ATOM 646 O O . SER A 1 86 ? 10.771 0.318 -1.826 1.00 96.38 86 SER A O 1
ATOM 648 N N . TYR A 1 87 ? 10.780 1.525 -3.726 1.00 97.50 87 TYR A N 1
ATOM 649 C CA . TYR A 1 87 ? 9.730 2.452 -3.309 1.00 97.50 87 TYR A CA 1
ATOM 650 C C . TYR A 1 87 ? 8.406 1.732 -3.030 1.00 97.50 87 TYR A C 1
ATOM 652 O O . TYR A 1 87 ? 7.844 1.893 -1.952 1.00 97.50 87 TYR A O 1
ATOM 660 N N . LEU A 1 88 ? 7.939 0.888 -3.957 1.00 97.25 88 LEU A N 1
ATOM 661 C CA . LEU A 1 88 ? 6.692 0.137 -3.781 1.00 97.25 88 LEU A CA 1
ATOM 662 C C . LEU A 1 88 ? 6.759 -0.818 -2.584 1.00 97.25 88 LEU A C 1
ATOM 664 O O . LEU A 1 88 ? 5.787 -0.937 -1.845 1.00 97.25 88 LEU A O 1
ATOM 668 N N . SER A 1 89 ? 7.907 -1.465 -2.360 1.00 96.62 89 SER A N 1
ATOM 669 C CA . SER A 1 89 ? 8.097 -2.340 -1.199 1.00 96.62 89 SER A CA 1
ATOM 670 C C . SER A 1 89 ? 8.014 -1.569 0.118 1.00 96.62 89 SER A C 1
ATOM 672 O O . SER A 1 89 ? 7.382 -2.049 1.057 1.00 96.62 89 SER A O 1
ATOM 674 N N . ALA A 1 90 ? 8.660 -0.402 0.200 1.00 97.62 90 ALA A N 1
ATOM 675 C CA . ALA A 1 90 ? 8.615 0.440 1.391 1.00 97.62 90 ALA A CA 1
ATOM 676 C C . ALA A 1 90 ? 7.198 0.973 1.627 1.00 97.62 90 ALA A C 1
ATOM 678 O O . ALA A 1 90 ? 6.659 0.834 2.719 1.00 97.62 90 ALA A O 1
ATOM 679 N N . TRP A 1 91 ? 6.553 1.479 0.575 1.00 97.62 91 TRP A N 1
ATOM 680 C CA . TRP A 1 91 ? 5.197 2.005 0.662 1.00 97.62 91 TRP A CA 1
ATOM 681 C C . TRP A 1 91 ? 4.187 0.940 1.103 1.00 97.62 91 TRP A C 1
ATOM 683 O O . TRP A 1 91 ? 3.393 1.185 2.007 1.00 97.62 91 TRP A O 1
ATOM 693 N N . HIS A 1 92 ? 4.261 -0.266 0.535 1.00 97.94 92 HIS A N 1
ATOM 694 C CA . HIS A 1 92 ? 3.450 -1.399 0.977 1.00 97.94 92 HIS A CA 1
ATOM 695 C C . HIS A 1 92 ? 3.637 -1.681 2.476 1.00 97.94 92 HIS A C 1
ATOM 697 O O . HIS A 1 92 ? 2.664 -1.832 3.215 1.00 97.94 92 HIS A O 1
ATOM 703 N N . GLN A 1 93 ? 4.890 -1.719 2.938 1.00 97.81 93 GLN A N 1
ATOM 704 C CA . GLN A 1 93 ? 5.216 -1.969 4.340 1.00 97.81 93 GLN A CA 1
ATOM 705 C C . GLN A 1 93 ? 4.670 -0.876 5.272 1.00 97.81 93 GLN A C 1
ATOM 707 O O . GLN A 1 93 ? 4.166 -1.192 6.356 1.00 97.81 93 GLN A O 1
ATOM 712 N N . ASP A 1 94 ? 4.737 0.386 4.852 1.00 97.88 94 ASP A N 1
ATOM 713 C CA . ASP A 1 94 ? 4.203 1.518 5.605 1.00 97.88 94 ASP A CA 1
ATOM 714 C C . ASP A 1 94 ? 2.678 1.421 5.728 1.00 97.88 94 ASP A C 1
ATOM 716 O O . ASP A 1 94 ? 2.155 1.498 6.841 1.00 97.88 94 ASP A O 1
ATOM 720 N N . ILE A 1 95 ? 1.965 1.142 4.625 1.00 97.12 95 ILE A N 1
ATOM 721 C CA . ILE A 1 95 ? 0.504 0.960 4.649 1.00 97.12 95 ILE A CA 1
ATOM 722 C C . ILE A 1 95 ? 0.124 -0.185 5.596 1.00 97.12 95 ILE A C 1
ATOM 724 O O . ILE A 1 95 ? -0.737 -0.011 6.460 1.00 97.12 95 ILE A O 1
ATOM 728 N N . VAL A 1 96 ? 0.783 -1.344 5.488 1.00 97.88 96 VAL A N 1
ATOM 729 C CA . VAL A 1 96 ? 0.523 -2.505 6.360 1.00 97.88 96 VAL A CA 1
ATOM 730 C C . VAL A 1 96 ? 0.756 -2.160 7.831 1.00 97.88 96 VAL A C 1
ATOM 732 O O . VAL A 1 96 ? -0.017 -2.567 8.702 1.00 97.88 96 VAL A O 1
ATOM 735 N N . THR A 1 97 ? 1.804 -1.393 8.125 1.00 97.88 97 THR A N 1
ATOM 736 C CA . THR A 1 97 ? 2.100 -0.940 9.488 1.00 97.88 97 THR A CA 1
ATOM 737 C C . THR A 1 97 ? 1.007 -0.005 10.006 1.00 97.88 97 THR A C 1
ATOM 739 O O . THR A 1 97 ? 0.515 -0.200 11.119 1.00 97.88 97 THR A O 1
ATOM 742 N N . SER A 1 98 ? 0.560 0.955 9.191 1.00 95.69 98 SER A N 1
ATOM 743 C CA . SER A 1 98 ? -0.546 1.852 9.536 1.00 95.69 98 SER A CA 1
ATOM 744 C C . SER A 1 98 ? -1.865 1.105 9.746 1.00 95.69 98 SER A C 1
ATOM 746 O O . SER A 1 98 ? -2.562 1.383 10.718 1.00 95.69 98 SER A O 1
ATOM 748 N N . ILE A 1 99 ? -2.190 0.118 8.905 1.00 97.88 99 ILE A N 1
ATOM 749 C CA . ILE A 1 99 ? -3.380 -0.735 9.066 1.00 97.88 99 ILE A CA 1
ATOM 750 C C . ILE A 1 99 ? -3.359 -1.436 10.425 1.00 97.88 99 ILE A C 1
ATOM 752 O O . ILE A 1 99 ? -4.356 -1.412 11.144 1.00 97.88 99 ILE A O 1
ATOM 756 N N . ARG A 1 100 ? -2.224 -2.037 10.804 1.00 97.88 100 ARG A N 1
ATOM 757 C CA . ARG A 1 100 ? -2.086 -2.716 12.104 1.00 97.88 100 ARG A CA 1
ATOM 758 C C . ARG A 1 100 ? -2.296 -1.752 13.268 1.00 97.88 100 ARG A C 1
ATOM 760 O O . ARG A 1 100 ? -3.030 -2.085 14.192 1.00 97.88 100 ARG A O 1
ATOM 767 N N . ALA A 1 101 ? -1.700 -0.562 13.201 1.00 95.56 101 ALA A N 1
ATOM 768 C CA . ALA A 1 101 ? -1.868 0.463 14.227 1.00 95.56 101 ALA A CA 1
ATOM 769 C C . ALA A 1 101 ? -3.332 0.925 14.345 1.00 95.56 101 ALA A C 1
ATOM 771 O O . ALA A 1 101 ? -3.858 1.013 15.451 1.00 95.56 101 ALA A O 1
ATOM 772 N N . LEU A 1 102 ? -4.012 1.154 13.216 1.00 95.50 102 LEU A N 1
ATOM 773 C CA . LEU A 1 102 ? -5.420 1.559 13.195 1.00 95.50 102 LEU A CA 1
ATOM 774 C C . LEU A 1 102 ? -6.342 0.471 13.751 1.00 95.50 102 LEU A C 1
ATOM 776 O O . LEU A 1 102 ? -7.238 0.776 14.533 1.00 95.50 102 LEU A O 1
ATOM 780 N N . LYS A 1 103 ? -6.111 -0.797 13.392 1.00 96.88 103 LYS A N 1
ATOM 781 C CA . LYS A 1 103 ? -6.866 -1.926 13.952 1.00 96.88 103 LYS A CA 1
ATOM 782 C C . LYS A 1 103 ? -6.700 -2.014 15.464 1.00 96.88 103 LYS A C 1
ATOM 784 O O . LYS A 1 103 ? -7.703 -2.072 16.166 1.00 96.88 103 LYS A O 1
ATOM 789 N N . GLN A 1 104 ? -5.462 -1.929 15.955 1.00 95.12 104 GLN A N 1
ATOM 790 C CA . GLN A 1 104 ? -5.192 -1.930 17.392 1.00 95.12 104 GLN A CA 1
ATOM 791 C C . GLN A 1 104 ? -5.923 -0.782 18.098 1.00 95.12 104 GLN A C 1
ATOM 793 O O . GLN A 1 104 ? -6.588 -1.001 19.103 1.00 95.12 104 GLN A O 1
ATOM 798 N N . GLN A 1 105 ? -5.867 0.428 17.537 1.00 92.75 105 GLN A N 1
ATOM 799 C CA . GLN A 1 105 ? -6.544 1.590 18.108 1.00 92.75 105 GLN A CA 1
ATOM 800 C C . GLN A 1 105 ? -8.074 1.425 18.148 1.00 92.75 105 GLN A C 1
ATOM 802 O O . GLN A 1 105 ? -8.711 1.842 19.117 1.00 92.75 105 GLN A O 1
ATOM 807 N N . ILE A 1 106 ? -8.676 0.825 17.115 1.00 92.31 106 ILE A N 1
ATOM 808 C CA . ILE A 1 106 ? -10.115 0.520 17.088 1.00 92.31 106 ILE A CA 1
ATOM 809 C C . ILE A 1 106 ? -10.466 -0.495 18.180 1.00 92.31 106 ILE A C 1
ATOM 811 O O . ILE A 1 106 ? -11.447 -0.303 18.899 1.00 92.31 106 ILE A O 1
ATOM 815 N N . ASP A 1 107 ? -9.670 -1.553 18.326 1.00 91.88 107 ASP A N 1
ATOM 816 C CA . ASP A 1 107 ? -9.904 -2.591 19.329 1.00 91.88 107 ASP A CA 1
ATOM 817 C C . ASP A 1 107 ? -9.766 -2.042 20.757 1.00 91.88 107 ASP A C 1
ATOM 819 O O . ASP A 1 107 ? -10.623 -2.312 21.604 1.00 91.88 107 ASP A O 1
ATOM 823 N N . ASP A 1 108 ? -8.760 -1.198 21.003 1.00 90.25 108 ASP A N 1
ATOM 824 C CA . ASP A 1 108 ? -8.557 -0.513 22.284 1.00 90.25 108 ASP A CA 1
ATOM 825 C C . ASP A 1 108 ? -9.750 0.388 22.629 1.00 90.25 108 ASP A C 1
ATOM 827 O O . ASP A 1 108 ? -10.231 0.394 23.767 1.00 90.25 108 ASP A O 1
ATOM 831 N N . TYR A 1 109 ? -10.274 1.116 21.637 1.00 87.81 109 TYR A N 1
ATOM 832 C CA . TYR A 1 109 ? -11.453 1.957 21.814 1.00 87.81 109 TYR A CA 1
ATOM 833 C C . TYR A 1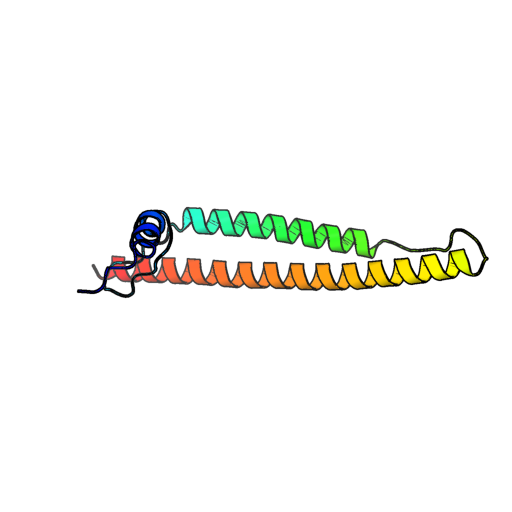 109 ? -12.700 1.129 22.156 1.00 87.81 109 TYR A C 1
ATOM 835 O O . TYR A 1 109 ? -13.406 1.436 23.116 1.00 87.81 109 TYR A O 1
ATOM 843 N N . VAL A 1 110 ? -12.952 0.043 21.419 1.00 88.56 110 VAL A N 1
ATOM 844 C CA . VAL A 1 110 ? -14.086 -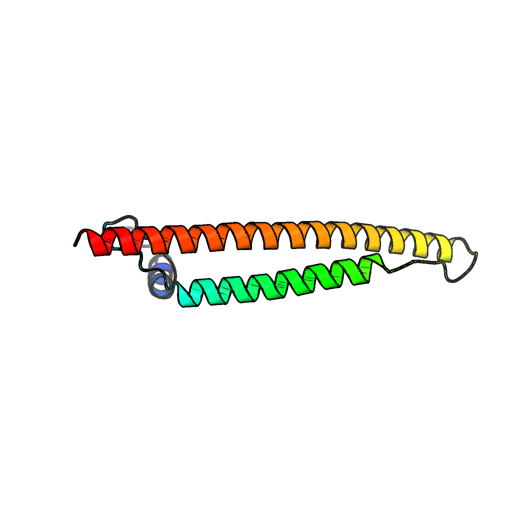0.862 21.676 1.00 88.56 110 VAL A CA 1
ATOM 845 C C . VAL A 1 110 ? -13.981 -1.503 23.064 1.00 88.56 110 VAL A C 1
ATOM 847 O O . VAL A 1 110 ? -14.992 -1.660 23.753 1.00 88.56 110 VAL A O 1
ATOM 850 N N . ALA A 1 111 ? -12.775 -1.871 23.500 1.00 87.38 111 ALA A N 1
ATOM 851 C CA . ALA A 1 111 ? -12.548 -2.416 24.834 1.00 87.38 111 ALA A CA 1
ATOM 852 C C . ALA A 1 111 ? -12.829 -1.378 25.934 1.00 87.38 111 ALA A C 1
ATOM 854 O O . ALA A 1 111 ? -13.501 -1.698 26.920 1.00 87.38 111 ALA A O 1
ATOM 855 N N . ALA A 1 112 ? -12.365 -0.138 25.754 1.00 85.81 112 ALA A N 1
ATOM 856 C CA . ALA A 1 112 ? -12.624 0.961 26.680 1.00 85.81 112 ALA A CA 1
ATOM 857 C C . ALA A 1 112 ? -14.123 1.288 26.787 1.00 85.81 112 ALA A C 1
ATOM 859 O O . ALA A 1 112 ? -14.633 1.445 27.897 1.00 85.81 112 ALA A O 1
ATOM 860 N N . ASP A 1 113 ? -14.838 1.326 25.660 1.00 83.50 113 ASP A N 1
ATOM 861 C CA . ASP A 1 113 ? -16.277 1.600 25.621 1.00 83.50 113 ASP A CA 1
ATOM 862 C C . ASP A 1 113 ? -17.083 0.531 26.379 1.00 83.50 113 ASP A C 1
ATOM 864 O O . ASP A 1 113 ? -17.861 0.849 27.281 1.00 83.50 113 ASP A O 1
ATOM 868 N N . ARG A 1 114 ? -16.797 -0.758 26.136 1.00 83.56 114 ARG A N 1
ATOM 869 C CA . ARG A 1 114 ? -17.403 -1.870 26.895 1.00 83.56 114 ARG A CA 1
ATOM 870 C C . ARG A 1 114 ? -17.095 -1.794 28.390 1.00 83.56 114 ARG A C 1
ATOM 872 O O . ARG A 1 114 ? -17.968 -2.062 29.213 1.00 83.56 114 ARG A O 1
ATOM 879 N N . GLY A 1 115 ? -15.859 -1.443 28.746 1.00 81.75 115 GLY A N 1
ATOM 880 C CA . GLY A 1 115 ? -15.436 -1.292 30.137 1.00 81.75 115 GLY A CA 1
ATOM 881 C C . GLY A 1 115 ? -16.162 -0.156 30.858 1.00 81.75 115 GLY A C 1
ATOM 882 O O . GLY A 1 115 ? -16.484 -0.291 32.038 1.00 81.75 115 GLY A O 1
ATOM 883 N N . ASN A 1 116 ? -16.457 0.938 30.155 1.00 78.94 116 ASN A N 1
ATOM 884 C CA . ASN A 1 116 ? -17.241 2.047 30.690 1.00 78.94 116 ASN A CA 1
ATOM 885 C C . ASN A 1 116 ? -18.722 1.673 30.827 1.00 78.94 116 ASN A C 1
ATOM 887 O O . ASN A 1 116 ? -19.311 1.947 31.869 1.00 78.94 116 ASN A O 1
ATOM 891 N N . ALA A 1 117 ? -19.299 0.991 29.833 1.00 74.94 117 ALA A N 1
ATOM 892 C CA . ALA A 1 117 ? -20.686 0.529 29.876 1.00 74.94 117 ALA A CA 1
ATOM 893 C C . ALA A 1 117 ? -20.954 -0.472 31.015 1.00 74.94 117 ALA A C 1
ATOM 895 O O . ALA A 1 117 ? -22.024 -0.447 31.604 1.00 74.94 117 ALA A O 1
ATOM 896 N N . ALA A 1 118 ? -19.985 -1.325 31.365 1.00 71.00 118 ALA A N 1
ATOM 897 C CA . ALA A 1 118 ? -20.111 -2.273 32.479 1.00 71.00 118 ALA A CA 1
ATOM 898 C C . ALA A 1 118 ? -19.996 -1.628 33.877 1.00 71.00 118 ALA A C 1
ATOM 900 O O . ALA A 1 118 ? -20.259 -2.291 34.880 1.00 71.00 118 ALA A O 1
ATOM 901 N N . ARG A 1 119 ? -19.535 -0.373 33.956 1.00 65.81 119 ARG A N 1
ATOM 902 C CA . ARG A 1 119 ? -19.367 0.391 35.206 1.00 65.81 119 ARG A CA 1
ATOM 903 C C . ARG A 1 119 ? -20.495 1.397 35.454 1.00 65.81 119 ARG A C 1
ATOM 905 O O . ARG A 1 119 ? -20.544 1.948 36.553 1.00 65.81 119 ARG A O 1
ATOM 912 N N . ALA A 1 120 ? -21.312 1.671 34.438 1.00 54.66 120 ALA A N 1
ATOM 913 C CA . ALA A 1 120 ? -22.488 2.535 34.499 1.00 54.66 120 ALA A CA 1
ATOM 914 C C . ALA A 1 120 ? -23.719 1.740 34.953 1.00 54.66 120 ALA A C 1
ATOM 916 O O . ALA A 1 120 ? -24.549 2.339 35.672 1.00 54.66 120 ALA A O 1
#

Foldseek 3Di:
DDDDDPVVVVVVVVPVVDDDDDPDPDPPDDPLVVLVVVLVVLVVVLVVLVVVLVVLVPDDFDFPDDDPVSVVVSVVVVVVSVVSSVVSVVVSVVSVVVSVVSVVVSVVSVVVVVVVVVVD

Organism: Pseudonocardia oroxyli (NCBI:txid366584)

Secondary structure (DSSP, 8-state):
-----HHHHHHHHHTTSS-----SSS-----HHHHHHHHHHHHHHHHHHHHHHHHHHH-----SSSSHHHHHHHHHHHHHHHHHHHHHHHHHHHHHHHHHHHHHHHHHHHHHHHHHHTT-